Protein AF-A0A942H138-F1 (afdb_monomer)

Structure (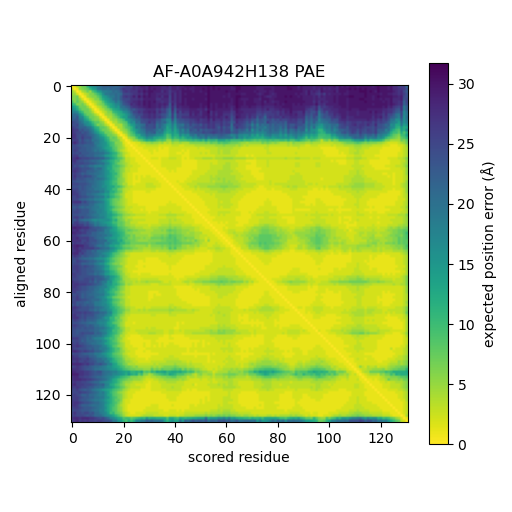mmCIF, N/CA/C/O backbone):
data_AF-A0A942H138-F1
#
_entry.id   AF-A0A942H138-F1
#
loop_
_atom_site.group_PDB
_atom_site.id
_atom_site.type_symbol
_atom_site.label_atom_id
_atom_site.label_alt_id
_atom_site.label_comp_id
_atom_site.label_asym_id
_atom_site.label_entity_id
_atom_site.label_seq_id
_atom_site.pdbx_PDB_ins_code
_atom_site.Cartn_x
_atom_site.Cartn_y
_atom_site.Cartn_z
_atom_site.occupancy
_atom_site.B_iso_or_equiv
_atom_site.auth_seq_id
_atom_site.auth_comp_id
_atom_site.auth_asym_id
_atom_site.auth_atom_id
_atom_site.pdbx_PDB_model_num
ATOM 1 N N . MET A 1 1 ? 14.535 -42.354 -69.214 1.00 46.66 1 MET A N 1
ATOM 2 C CA . MET A 1 1 ? 15.526 -41.758 -68.282 1.00 46.66 1 MET A CA 1
ATOM 3 C C . MET A 1 1 ? 15.599 -40.284 -68.663 1.00 46.66 1 MET A C 1
ATOM 5 O O . MET A 1 1 ? 15.766 -40.036 -69.840 1.00 46.66 1 MET A O 1
ATOM 9 N N . MET A 1 2 ? 15.332 -39.269 -67.844 1.00 44.75 2 MET A N 1
ATOM 10 C CA . MET A 1 2 ? 15.730 -39.019 -66.461 1.00 44.75 2 MET A CA 1
ATOM 11 C C . MET A 1 2 ? 14.806 -37.929 -65.860 1.00 44.75 2 MET A C 1
ATOM 13 O O . MET A 1 2 ? 14.254 -37.106 -66.581 1.00 44.75 2 MET A O 1
ATOM 17 N N . LYS A 1 3 ? 14.612 -38.005 -64.542 1.00 51.66 3 LYS A N 1
ATOM 18 C CA . LYS A 1 3 ? 13.706 -37.248 -63.657 1.00 51.66 3 LYS A CA 1
ATOM 19 C C . LYS A 1 3 ? 13.818 -35.720 -63.779 1.00 51.66 3 LYS A C 1
ATOM 21 O O . LYS A 1 3 ? 14.931 -35.217 -63.702 1.00 51.66 3 LYS A O 1
ATOM 26 N N . ILE A 1 4 ? 12.692 -34.997 -63.755 1.00 51.97 4 ILE A N 1
ATOM 27 C CA . ILE A 1 4 ? 12.636 -33.641 -63.176 1.00 51.97 4 ILE A CA 1
ATOM 28 C C . ILE A 1 4 ? 11.374 -33.543 -62.315 1.00 51.97 4 ILE A C 1
ATOM 30 O O . ILE A 1 4 ? 10.261 -33.366 -62.799 1.00 51.97 4 ILE A O 1
ATOM 34 N N . ALA A 1 5 ? 11.581 -33.741 -61.016 1.00 56.84 5 ALA A N 1
ATOM 35 C CA . ALA A 1 5 ? 10.623 -33.476 -59.961 1.00 56.84 5 ALA A CA 1
ATOM 36 C C . ALA A 1 5 ? 10.784 -32.014 -59.537 1.00 56.84 5 ALA A C 1
ATOM 38 O O . ALA A 1 5 ? 11.862 -31.647 -59.079 1.00 56.84 5 ALA A O 1
ATOM 39 N N . ILE A 1 6 ? 9.743 -31.190 -59.667 1.00 55.28 6 ILE A N 1
ATOM 40 C CA . ILE A 1 6 ? 9.670 -29.890 -58.986 1.00 55.28 6 ILE A CA 1
ATOM 41 C C . ILE A 1 6 ? 8.241 -29.731 -58.467 1.00 55.28 6 ILE A C 1
ATOM 43 O O . ILE A 1 6 ? 7.383 -29.100 -59.075 1.00 55.28 6 ILE A O 1
ATOM 47 N N . LEU A 1 7 ? 7.987 -30.381 -57.334 1.00 46.84 7 LEU A N 1
ATOM 48 C CA . LEU A 1 7 ? 6.841 -30.103 -56.482 1.00 46.84 7 LEU A CA 1
ATOM 49 C C . LEU A 1 7 ? 7.240 -28.889 -55.626 1.00 46.84 7 LEU A C 1
ATOM 51 O O . LEU 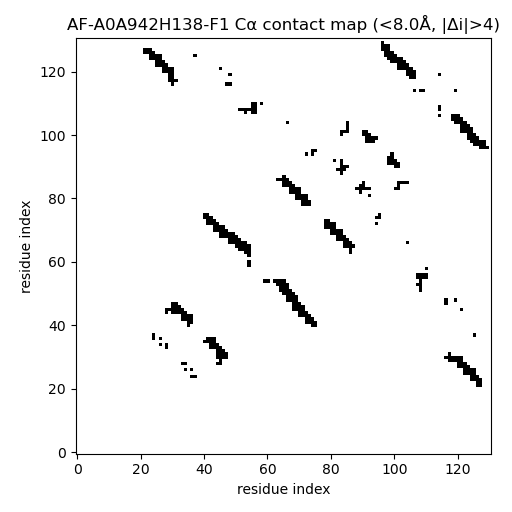A 1 7 ? 7.911 -29.037 -54.607 1.00 46.84 7 LEU A O 1
ATOM 55 N N . ALA A 1 8 ? 6.914 -27.676 -56.074 1.00 53.19 8 ALA A N 1
ATOM 56 C CA . ALA A 1 8 ? 7.138 -26.457 -55.298 1.00 53.19 8 ALA A CA 1
ATOM 57 C C . ALA A 1 8 ? 6.090 -26.364 -54.175 1.00 53.19 8 ALA A C 1
ATOM 59 O O . ALA A 1 8 ? 5.110 -25.629 -54.259 1.00 53.19 8 ALA A O 1
ATOM 60 N N . LEU A 1 9 ? 6.286 -27.164 -53.126 1.00 51.28 9 LEU A N 1
ATOM 61 C CA . LEU A 1 9 ? 5.515 -27.121 -51.891 1.00 51.28 9 LEU A CA 1
ATOM 62 C C . LEU A 1 9 ? 6.020 -25.945 -51.039 1.00 51.28 9 LEU A C 1
ATOM 64 O O . LEU A 1 9 ? 6.775 -26.121 -50.087 1.00 51.28 9 LEU A O 1
ATOM 68 N N . ILE A 1 10 ? 5.636 -24.722 -51.406 1.00 58.91 10 ILE A N 1
ATOM 69 C CA . ILE A 1 10 ? 5.817 -23.542 -50.553 1.00 58.91 10 ILE A CA 1
ATOM 70 C C . ILE A 1 10 ? 4.711 -23.596 -49.491 1.00 58.91 10 ILE A C 1
ATOM 72 O O . ILE A 1 10 ? 3.700 -22.906 -49.562 1.00 58.91 10 ILE A O 1
ATOM 76 N N . THR A 1 11 ? 4.870 -24.479 -48.506 1.00 55.03 11 THR A N 1
ATOM 77 C CA . THR A 1 11 ? 4.127 -24.393 -47.247 1.00 55.03 11 THR A CA 1
ATOM 78 C C . THR A 1 11 ? 4.707 -23.220 -46.473 1.00 55.03 11 THR A C 1
ATOM 80 O O . THR A 1 11 ? 5.655 -23.374 -45.703 1.00 55.03 11 THR A O 1
ATOM 83 N N . THR A 1 12 ? 4.180 -22.023 -46.730 1.00 56.66 12 THR A N 1
ATOM 84 C CA . THR A 1 12 ? 4.433 -20.835 -45.917 1.00 56.66 12 THR A CA 1
ATOM 85 C C . THR A 1 12 ? 4.040 -21.147 -44.479 1.00 56.66 12 THR A C 1
ATOM 87 O O . THR A 1 12 ? 2.858 -21.169 -44.133 1.00 56.66 12 THR A O 1
ATOM 90 N N . LEU A 1 13 ? 5.042 -21.419 -43.646 1.00 61.41 13 LEU A N 1
ATOM 91 C CA . LEU A 1 13 ? 4.911 -21.518 -42.204 1.00 61.41 13 LEU A CA 1
ATOM 92 C C . LEU A 1 13 ? 4.551 -20.119 -41.686 1.00 61.41 13 LEU A C 1
ATOM 94 O O . LEU A 1 13 ? 5.422 -19.309 -41.378 1.00 61.41 13 LEU A O 1
ATOM 98 N N . LEU A 1 14 ? 3.254 -19.812 -41.648 1.00 63.12 14 LEU A N 1
ATOM 99 C CA . LEU A 1 14 ? 2.710 -18.658 -40.940 1.00 63.12 14 LEU A CA 1
ATOM 100 C C . LEU A 1 14 ? 2.900 -18.918 -39.443 1.00 63.12 14 LEU A C 1
ATOM 102 O O . LEU A 1 14 ? 1.996 -19.378 -38.751 1.00 63.12 14 LEU A O 1
ATOM 106 N N . PHE A 1 15 ? 4.118 -18.684 -38.953 1.00 66.06 15 PHE A N 1
ATOM 107 C CA . PHE A 1 15 ? 4.413 -18.675 -37.529 1.00 66.06 15 PHE A CA 1
ATOM 108 C C . PHE A 1 15 ? 3.738 -17.435 -36.947 1.00 66.06 15 PHE A C 1
ATOM 110 O O . PHE A 1 15 ? 4.292 -16.336 -36.946 1.00 66.06 15 PHE A O 1
ATOM 117 N N . THR A 1 16 ? 2.483 -17.586 -36.537 1.00 66.00 16 THR A N 1
ATOM 118 C CA . THR A 1 16 ? 1.731 -16.520 -35.885 1.00 66.00 16 THR A CA 1
ATOM 119 C C . THR A 1 16 ? 2.423 -16.198 -34.565 1.00 66.00 16 THR A C 1
ATOM 121 O O . THR A 1 16 ? 2.307 -16.952 -33.598 1.00 66.00 16 THR A O 1
ATOM 124 N N . MET A 1 17 ? 3.165 -15.089 -34.516 1.00 68.31 17 MET A N 1
ATOM 125 C CA . MET A 1 17 ? 3.647 -14.543 -33.252 1.00 68.31 17 MET A CA 1
ATOM 126 C C . MET A 1 17 ? 2.439 -14.081 -32.440 1.00 68.31 17 MET A C 1
ATOM 128 O O . MET A 1 17 ? 1.830 -13.052 -32.721 1.00 68.31 17 MET A O 1
ATOM 132 N N . THR A 1 18 ? 2.082 -14.849 -31.417 1.00 65.56 18 THR A N 1
ATOM 133 C CA . THR A 1 18 ? 1.089 -14.425 -30.436 1.00 65.56 18 THR A CA 1
ATOM 134 C C . THR A 1 18 ? 1.711 -13.352 -29.547 1.00 65.56 18 THR A C 1
ATOM 136 O O . THR A 1 18 ? 2.545 -13.657 -28.691 1.00 65.56 18 THR A O 1
ATOM 139 N N . ILE A 1 19 ? 1.312 -12.090 -29.728 1.00 62.28 19 ILE A N 1
ATOM 140 C CA . ILE A 1 19 ? 1.618 -11.024 -28.768 1.00 62.28 19 ILE A CA 1
ATOM 141 C C . ILE A 1 19 ? 0.734 -11.249 -27.539 1.00 62.28 19 ILE A C 1
ATOM 143 O O . ILE A 1 19 ? -0.435 -10.876 -27.515 1.00 62.28 19 ILE A O 1
ATOM 147 N N . THR A 1 20 ? 1.277 -11.885 -26.503 1.00 65.25 20 THR A N 1
ATOM 148 C CA . THR A 1 20 ? 0.582 -12.006 -25.218 1.00 65.25 20 THR A CA 1
ATOM 149 C C . THR A 1 20 ? 0.753 -10.714 -24.425 1.00 65.25 20 THR A C 1
ATOM 151 O O . THR A 1 20 ? 1.836 -10.448 -23.893 1.00 65.25 20 THR A O 1
ATOM 154 N N . ALA A 1 21 ? -0.310 -9.916 -24.318 1.00 70.69 21 ALA A N 1
ATOM 155 C CA . ALA A 1 21 ? -0.390 -8.875 -23.299 1.00 70.69 21 ALA A CA 1
ATOM 156 C C . ALA A 1 21 ? -0.310 -9.538 -21.913 1.00 70.69 21 ALA A C 1
ATOM 158 O O . ALA A 1 21 ? -1.005 -10.517 -21.638 1.00 70.69 21 ALA A O 1
ATOM 159 N N . GLN A 1 22 ? 0.577 -9.048 -21.043 1.00 80.06 22 GLN A N 1
ATOM 160 C CA . GLN A 1 22 ? 0.685 -9.581 -19.686 1.00 80.06 22 GLN A CA 1
ATOM 161 C C . GLN A 1 22 ? -0.507 -9.064 -18.875 1.00 80.06 22 GLN A C 1
ATOM 163 O O . GLN A 1 22 ? -0.599 -7.861 -18.634 1.00 80.06 22 GLN A O 1
ATOM 168 N N . ALA A 1 23 ? -1.399 -9.964 -18.455 1.00 90.06 23 ALA A N 1
ATOM 169 C CA . ALA A 1 23 ? -2.502 -9.611 -17.567 1.00 90.06 23 ALA A CA 1
ATOM 170 C C . ALA A 1 23 ? -1.974 -8.993 -16.255 1.00 90.06 23 ALA A C 1
ATOM 172 O O . ALA A 1 23 ? -0.901 -9.406 -15.790 1.00 90.06 23 ALA A O 1
ATOM 173 N N . PRO A 1 24 ? -2.701 -8.030 -15.656 1.00 95.44 24 PRO A N 1
ATOM 174 C CA . PRO A 1 24 ? -2.360 -7.505 -14.343 1.00 95.44 24 PRO A CA 1
ATOM 175 C C . PRO A 1 24 ? -2.279 -8.620 -13.297 1.00 95.44 24 PRO A C 1
ATOM 177 O O . PRO A 1 24 ? -3.075 -9.558 -13.309 1.00 95.44 24 PRO A O 1
ATOM 180 N N . GLU A 1 25 ? -1.326 -8.502 -12.382 1.00 97.38 25 GLU A N 1
ATOM 181 C CA . GLU A 1 25 ? -1.156 -9.415 -11.256 1.00 97.38 25 GLU A CA 1
ATOM 182 C C . GLU A 1 25 ? -1.572 -8.709 -9.966 1.00 97.38 25 GLU A C 1
ATOM 184 O O . GLU A 1 25 ? -1.134 -7.592 -9.698 1.00 97.38 25 GLU A O 1
ATOM 189 N N . THR A 1 26 ? -2.399 -9.360 -9.153 1.00 98.31 26 THR A N 1
ATOM 190 C CA . THR A 1 26 ? -2.798 -8.840 -7.842 1.00 98.31 26 THR A CA 1
ATOM 191 C C . THR A 1 26 ? -1.999 -9.521 -6.743 1.00 98.31 26 THR A C 1
ATOM 193 O O . THR A 1 26 ? -1.906 -10.748 -6.686 1.00 98.31 26 THR A O 1
ATOM 196 N N . VAL A 1 27 ? -1.470 -8.724 -5.819 1.00 98.00 27 VAL A N 1
ATOM 197 C CA . VAL A 1 27 ? -0.706 -9.194 -4.668 1.00 98.00 27 VAL A CA 1
ATOM 198 C C . VAL A 1 27 ? -1.309 -8.640 -3.385 1.00 98.00 27 VAL A C 1
ATOM 200 O O . VAL A 1 27 ? -1.365 -7.434 -3.174 1.00 98.00 27 VAL A O 1
ATOM 203 N N . THR A 1 28 ? -1.710 -9.538 -2.489 1.00 98.50 28 THR A N 1
ATOM 204 C CA . THR A 1 28 ? -2.232 -9.190 -1.160 1.00 98.50 28 THR A CA 1
ATOM 205 C C . THR A 1 28 ? -1.173 -9.450 -0.091 1.00 98.50 28 THR A C 1
ATOM 207 O O . THR A 1 28 ? -0.665 -10.571 -0.004 1.00 98.50 28 THR A O 1
ATOM 210 N N . LEU A 1 29 ? -0.833 -8.451 0.723 1.00 98.00 29 LEU A N 1
ATOM 211 C CA . LEU A 1 29 ? 0.244 -8.492 1.721 1.00 98.00 29 LEU A CA 1
ATOM 212 C C . LEU A 1 29 ? -0.290 -8.064 3.087 1.00 98.00 29 LEU A C 1
ATOM 214 O O . LEU A 1 29 ? -0.892 -7.000 3.170 1.00 98.00 29 LEU A O 1
ATOM 218 N N . LYS A 1 30 ? -0.011 -8.809 4.162 1.00 98.50 30 LYS A N 1
ATOM 219 C CA . LYS A 1 30 ? -0.139 -8.255 5.525 1.00 98.50 30 LYS A CA 1
ATOM 220 C C . LYS A 1 30 ? 1.005 -7.284 5.824 1.00 98.50 30 LYS A C 1
ATOM 222 O O . LYS A 1 30 ? 2.094 -7.439 5.267 1.00 98.50 30 LYS A O 1
ATOM 227 N N . ALA A 1 31 ? 0.802 -6.317 6.713 1.00 98.06 31 ALA A N 1
ATOM 228 C CA . ALA A 1 31 ? 1.882 -5.443 7.163 1.00 98.06 31 ALA A 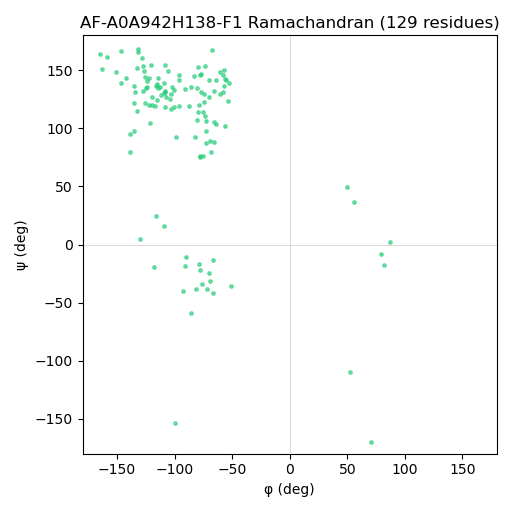CA 1
ATOM 229 C C . ALA A 1 31 ? 3.044 -6.263 7.753 1.00 98.06 31 ALA A C 1
ATOM 231 O O . ALA A 1 31 ? 2.852 -7.251 8.462 1.00 98.06 31 ALA A O 1
ATOM 232 N N . GLY A 1 32 ? 4.270 -5.894 7.390 1.00 98.00 32 GLY A N 1
ATOM 233 C CA . GLY A 1 32 ? 5.490 -6.649 7.667 1.00 98.00 32 GLY A CA 1
ATOM 234 C C . GLY A 1 32 ? 5.777 -7.798 6.688 1.00 98.00 32 GLY A C 1
ATOM 235 O O . GLY A 1 32 ? 6.931 -8.232 6.598 1.00 98.00 32 GLY A O 1
ATOM 236 N N . GLN A 1 33 ? 4.791 -8.271 5.915 1.00 98.44 33 GLN A N 1
ATOM 237 C CA . GLN A 1 33 ? 4.960 -9.372 4.964 1.00 98.44 33 GLN A CA 1
ATOM 238 C C . GLN A 1 33 ? 5.663 -8.916 3.681 1.00 98.44 33 GLN A C 1
ATOM 240 O O . GLN A 1 33 ? 5.466 -7.805 3.186 1.00 98.44 33 GLN A O 1
ATOM 245 N N . ARG A 1 34 ? 6.446 -9.831 3.101 1.00 98.44 34 ARG A N 1
ATOM 246 C CA . ARG A 1 34 ? 7.036 -9.711 1.766 1.00 98.44 34 ARG A CA 1
ATOM 247 C C . ARG A 1 34 ? 6.467 -10.784 0.835 1.00 98.44 34 ARG A C 1
ATOM 249 O O . ARG A 1 34 ? 6.369 -11.938 1.247 1.00 98.44 34 ARG A O 1
ATOM 256 N N . LYS A 1 35 ? 6.156 -10.435 -0.416 1.00 98.44 35 LYS A N 1
ATOM 257 C CA . LYS A 1 35 ? 5.853 -11.402 -1.487 1.00 98.44 35 LYS A CA 1
ATOM 258 C C . LYS A 1 35 ? 6.601 -11.070 -2.773 1.00 98.44 35 LYS A C 1
ATOM 260 O O . LYS A 1 35 ? 6.930 -9.915 -3.038 1.00 98.44 35 LYS A O 1
ATOM 265 N N . SER A 1 36 ? 6.868 -12.107 -3.556 1.00 97.88 36 SER A N 1
ATOM 266 C CA . SER A 1 36 ? 7.347 -11.977 -4.931 1.00 97.88 36 SER A CA 1
ATOM 267 C C . SER A 1 36 ? 6.162 -11.764 -5.866 1.00 97.88 36 SER A C 1
ATOM 269 O O . SER A 1 36 ? 5.110 -12.359 -5.653 1.00 97.88 36 SER A O 1
ATOM 271 N N . ALA A 1 37 ? 6.362 -10.963 -6.904 1.00 97.12 37 ALA A N 1
ATOM 272 C CA . ALA A 1 37 ? 5.394 -10.722 -7.962 1.00 97.12 37 ALA A CA 1
ATOM 273 C C . ALA A 1 37 ? 6.054 -10.867 -9.334 1.00 97.12 37 ALA A C 1
ATOM 275 O O . ALA A 1 37 ? 7.286 -10.925 -9.431 1.00 97.12 37 ALA A O 1
ATOM 276 N N . VAL A 1 38 ? 5.255 -10.912 -10.400 1.00 95.81 38 VAL A N 1
ATOM 277 C CA . VAL A 1 38 ? 5.691 -10.886 -11.805 1.00 95.81 38 VAL A CA 1
ATOM 278 C C . VAL A 1 38 ? 6.790 -11.904 -12.091 1.00 95.81 38 VAL A C 1
ATOM 280 O O . VAL A 1 38 ? 7.833 -11.584 -12.667 1.00 95.81 38 VAL A O 1
ATOM 283 N N . LYS A 1 39 ? 6.542 -13.149 -11.659 1.00 94.88 39 LYS A N 1
ATOM 284 C CA . LYS A 1 39 ? 7.473 -14.292 -11.731 1.00 94.88 39 LYS A CA 1
ATOM 285 C C . LYS A 1 39 ? 8.825 -14.021 -11.049 1.00 94.88 39 LYS A C 1
ATOM 287 O O . LYS A 1 39 ? 9.866 -14.452 -11.528 1.00 94.88 39 LYS A O 1
ATOM 292 N N . GLY A 1 40 ? 8.807 -13.285 -9.938 1.00 95.75 40 GLY A N 1
ATOM 293 C CA . GLY A 1 40 ? 9.988 -12.992 -9.124 1.00 95.75 40 GLY A CA 1
ATOM 294 C C . GLY A 1 40 ? 10.789 -11.767 -9.559 1.00 95.75 40 GLY A C 1
ATOM 295 O O . GLY A 1 40 ? 11.795 -11.469 -8.920 1.00 95.75 40 GLY A O 1
ATOM 296 N N . ARG A 1 41 ? 10.351 -11.040 -10.597 1.00 96.44 41 ARG A N 1
ATOM 297 C CA . ARG A 1 41 ? 11.026 -9.808 -11.044 1.00 96.44 41 ARG A CA 1
ATOM 298 C C . ARG A 1 41 ? 10.865 -8.653 -10.059 1.00 96.44 41 ARG A C 1
ATOM 300 O O . ARG A 1 41 ? 11.713 -7.774 -10.038 1.00 96.44 41 ARG A O 1
ATOM 307 N N . LEU A 1 42 ? 9.810 -8.676 -9.245 1.00 98.25 42 LEU A N 1
ATOM 308 C CA . LEU A 1 42 ? 9.619 -7.738 -8.145 1.00 98.25 42 LEU A CA 1
ATOM 309 C C . LEU A 1 42 ? 9.478 -8.499 -6.829 1.00 98.25 42 LEU A C 1
ATOM 311 O O . LEU A 1 42 ? 8.830 -9.547 -6.769 1.00 98.25 42 LEU A O 1
ATOM 315 N N . LYS A 1 43 ? 10.031 -7.938 -5.753 1.00 98.62 43 LYS A N 1
ATOM 316 C CA . LYS A 1 43 ? 9.725 -8.340 -4.374 1.00 98.62 43 LYS A CA 1
ATOM 317 C C . LYS A 1 43 ? 9.160 -7.139 -3.636 1.00 98.62 43 LYS A C 1
ATOM 319 O O . LYS A 1 43 ? 9.843 -6.131 -3.499 1.00 98.62 43 LYS A O 1
ATOM 324 N N . ILE A 1 44 ? 7.933 -7.259 -3.146 1.00 98.69 44 ILE A N 1
ATOM 325 C CA . ILE A 1 44 ? 7.217 -6.173 -2.479 1.00 98.69 44 ILE A CA 1
ATOM 326 C C . ILE A 1 44 ? 7.064 -6.523 -1.005 1.00 98.69 44 ILE A C 1
ATOM 328 O O . ILE A 1 44 ? 6.615 -7.620 -0.668 1.00 98.69 44 ILE A O 1
ATOM 332 N N . LYS A 1 45 ? 7.445 -5.600 -0.122 1.00 98.81 45 LYS A N 1
ATOM 333 C CA . LYS A 1 45 ? 7.208 -5.670 1.320 1.00 98.81 45 LYS A CA 1
ATOM 334 C C . LYS A 1 45 ? 6.278 -4.537 1.732 1.00 98.81 45 LYS A C 1
ATOM 336 O O . LYS A 1 45 ? 6.603 -3.376 1.503 1.00 98.81 45 LYS A O 1
ATOM 341 N N . PHE A 1 46 ? 5.168 -4.874 2.378 1.00 98.75 46 PHE A N 1
ATOM 342 C CA . PHE A 1 46 ? 4.316 -3.882 3.025 1.00 98.75 46 PHE A CA 1
ATOM 343 C C . PHE A 1 46 ? 4.947 -3.524 4.372 1.00 98.75 46 PHE A C 1
ATOM 345 O O . PHE A 1 46 ? 5.112 -4.399 5.221 1.00 98.75 46 PHE A O 1
ATOM 352 N N . LEU A 1 47 ? 5.402 -2.282 4.535 1.00 98.62 47 LEU A N 1
ATOM 353 C CA . LEU A 1 47 ? 6.137 -1.860 5.725 1.00 98.62 47 LEU A CA 1
ATOM 354 C C . LEU A 1 47 ? 5.178 -1.436 6.834 1.00 98.62 47 LEU A C 1
ATOM 356 O O . LEU A 1 47 ? 5.197 -2.037 7.908 1.00 98.62 47 LEU A O 1
ATOM 360 N N . SER A 1 48 ? 4.344 -0.440 6.553 1.00 98.44 48 SER A N 1
ATOM 361 C CA . SER A 1 48 ? 3.522 0.232 7.559 1.00 98.44 48 SER A CA 1
ATOM 362 C C . SER A 1 48 ? 2.410 1.060 6.921 1.00 98.44 48 SER A C 1
ATOM 364 O O . SER A 1 48 ? 2.443 1.356 5.725 1.00 98.44 48 SER A O 1
ATOM 366 N N . VAL A 1 49 ? 1.426 1.434 7.734 1.00 98.56 49 VAL A N 1
ATOM 367 C CA . VAL A 1 49 ? 0.447 2.474 7.427 1.00 98.56 49 VAL A CA 1
ATOM 368 C C . VAL A 1 49 ? 0.920 3.715 8.167 1.00 98.56 49 VAL A C 1
ATOM 370 O O . VAL A 1 49 ? 1.056 3.687 9.384 1.00 98.56 49 VAL A O 1
ATOM 373 N N . GLU A 1 50 ? 1.230 4.774 7.433 1.00 98.12 50 GLU A N 1
ATOM 374 C CA . GLU A 1 50 ? 1.739 6.015 8.023 1.00 98.12 50 GLU A CA 1
ATOM 375 C C . GLU A 1 50 ? 0.588 6.863 8.563 1.00 98.12 50 GLU A C 1
ATOM 377 O O . GLU A 1 50 ? 0.702 7.479 9.618 1.00 98.12 50 GLU A O 1
ATOM 382 N N . GLU A 1 51 ? -0.534 6.872 7.840 1.00 96.69 51 GLU A N 1
ATOM 383 C CA . GLU A 1 51 ? -1.735 7.630 8.176 1.00 96.69 51 GLU A CA 1
ATOM 384 C C . GLU A 1 51 ? -2.966 6.845 7.711 1.00 96.69 51 GLU A C 1
ATOM 386 O O . GLU A 1 51 ? -2.960 6.287 6.612 1.00 96.69 51 GLU A O 1
ATOM 391 N N . ASP A 1 52 ? -4.029 6.821 8.518 1.00 97.19 52 ASP A N 1
ATOM 392 C CA . ASP A 1 52 ? -5.330 6.275 8.121 1.00 97.19 52 ASP A CA 1
ATOM 393 C C . ASP A 1 52 ? -6.470 7.162 8.633 1.00 97.19 52 ASP A C 1
ATOM 395 O O . ASP A 1 52 ? -6.920 7.056 9.776 1.00 97.19 52 ASP A O 1
ATOM 399 N N . SER A 1 53 ? -6.918 8.059 7.759 1.00 95.69 53 SER A N 1
ATOM 400 C CA . SER A 1 53 ? -8.049 8.965 7.956 1.00 95.69 53 SER A CA 1
ATOM 401 C C . SER A 1 53 ? -9.250 8.587 7.092 1.00 95.69 53 SER A C 1
ATOM 403 O O . SER A 1 53 ?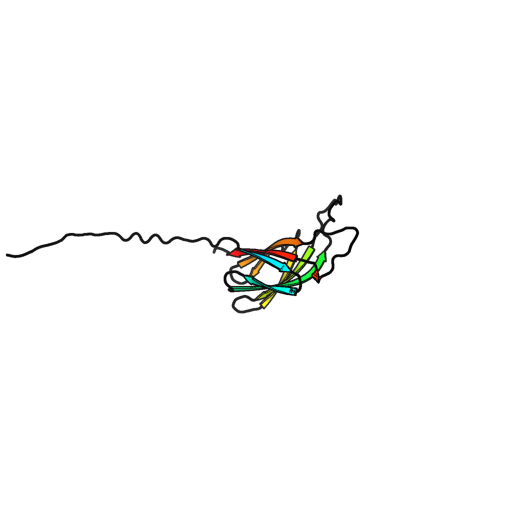 -10.135 9.416 6.879 1.00 95.69 53 SER A O 1
ATOM 405 N N . ARG A 1 54 ? -9.277 7.361 6.548 1.00 96.94 54 ARG A N 1
ATOM 406 C CA . ARG A 1 54 ? -10.386 6.888 5.710 1.00 96.94 54 ARG A CA 1
ATOM 407 C C . ARG A 1 54 ? -11.701 7.024 6.464 1.00 96.94 54 ARG A C 1
ATOM 409 O O . ARG A 1 54 ? -11.757 6.773 7.668 1.00 96.94 54 ARG A O 1
ATOM 416 N N . CYS A 1 55 ? -12.750 7.413 5.743 1.00 95.94 55 CYS A N 1
ATOM 417 C CA . CYS A 1 55 ? -14.087 7.498 6.308 1.00 95.94 55 CYS A CA 1
ATOM 418 C C . CYS A 1 55 ? -14.452 6.151 6.952 1.00 95.94 55 CYS A C 1
ATOM 420 O O . CYS A 1 55 ? -14.374 5.126 6.264 1.00 95.94 55 CYS A O 1
ATOM 422 N N . PRO A 1 56 ? -14.800 6.125 8.251 1.00 95.44 56 PRO A N 1
ATOM 423 C CA . PRO A 1 56 ? -15.138 4.880 8.909 1.00 95.44 56 PRO A CA 1
ATOM 424 C C . PRO A 1 56 ? -16.341 4.188 8.276 1.00 95.44 56 PRO A C 1
ATOM 426 O O . PRO A 1 56 ? -17.268 4.836 7.789 1.00 95.44 56 PRO A O 1
ATOM 429 N N . GLU A 1 57 ? -16.346 2.863 8.322 1.00 92.88 57 GLU A N 1
ATOM 430 C CA . GLU A 1 57 ? -17.477 2.069 7.862 1.00 92.88 57 GLU A CA 1
ATOM 431 C C . GLU A 1 57 ? -18.756 2.463 8.621 1.00 92.88 57 GLU A C 1
ATOM 433 O O . GLU A 1 57 ? -18.755 2.604 9.844 1.00 92.88 57 GLU A O 1
ATOM 438 N N . GLY A 1 58 ? -19.842 2.702 7.881 1.00 90.81 58 GLY A N 1
ATOM 439 C CA . GLY A 1 58 ? -21.123 3.157 8.433 1.00 90.81 58 GLY A CA 1
ATOM 440 C C . GLY A 1 58 ? -21.211 4.656 8.756 1.00 90.81 58 GLY A C 1
ATOM 441 O O . GLY A 1 58 ? -22.308 5.142 9.032 1.00 90.81 58 GLY A O 1
ATOM 442 N N . ALA A 1 59 ? -20.112 5.414 8.682 1.00 93.94 59 ALA A N 1
ATOM 443 C CA . ALA A 1 59 ? -20.136 6.859 8.896 1.00 93.94 59 ALA A CA 1
ATOM 444 C C . ALA A 1 59 ? -20.620 7.626 7.651 1.00 93.94 59 ALA A C 1
ATOM 446 O O . ALA A 1 59 ? -20.443 7.197 6.512 1.00 93.94 59 ALA A O 1
ATOM 447 N N . GLN A 1 60 ? -21.212 8.802 7.871 1.00 93.94 60 GLN A N 1
ATOM 448 C CA . GLN A 1 60 ? -21.554 9.753 6.811 1.00 93.94 60 GLN A CA 1
ATOM 449 C C . GLN A 1 60 ? -20.476 10.836 6.750 1.00 93.94 60 GLN A C 1
ATOM 451 O O . GLN A 1 60 ? -20.532 11.821 7.486 1.00 93.94 60 GLN A O 1
ATOM 456 N N . CYS A 1 61 ? -19.467 10.644 5.901 1.00 92.62 61 CYS A N 1
ATOM 457 C CA . CYS A 1 61 ? -18.405 11.630 5.728 1.00 92.62 61 CYS A CA 1
ATOM 458 C C . CYS A 1 61 ? -18.672 12.538 4.528 1.00 92.62 61 CYS A C 1
ATOM 460 O O . CYS A 1 61 ? -19.079 12.080 3.465 1.00 92.62 61 CYS A O 1
ATOM 462 N N . ILE A 1 62 ? -18.350 13.825 4.677 1.00 95.38 62 ILE A N 1
ATOM 463 C CA . ILE A 1 62 ? -18.348 14.781 3.558 1.00 95.38 62 ILE A CA 1
ATOM 464 C C . ILE A 1 62 ? -17.200 14.456 2.582 1.00 95.38 62 ILE A C 1
ATOM 466 O O . ILE A 1 62 ? -17.333 14.648 1.376 1.00 95.38 62 ILE A O 1
ATOM 470 N N . TRP A 1 63 ? -16.086 13.919 3.094 1.00 92.12 63 TRP A N 1
ATOM 471 C CA . TRP A 1 63 ? -14.924 13.486 2.313 1.00 92.12 63 TRP A CA 1
ATOM 472 C C . TRP A 1 63 ? -14.573 12.027 2.624 1.00 92.12 63 TRP A C 1
ATOM 474 O O . TRP A 1 63 ? -14.651 11.603 3.773 1.00 92.12 63 TRP A O 1
ATOM 484 N N . ALA A 1 64 ? -14.121 11.269 1.620 1.00 90.44 64 ALA A N 1
ATOM 485 C CA . ALA A 1 64 ? -13.793 9.843 1.763 1.00 90.44 64 ALA A CA 1
ATOM 486 C C . ALA A 1 64 ? -12.572 9.557 2.668 1.00 90.44 64 ALA A C 1
ATOM 488 O O . ALA A 1 64 ? -12.347 8.410 3.059 1.00 90.44 64 ALA A O 1
ATO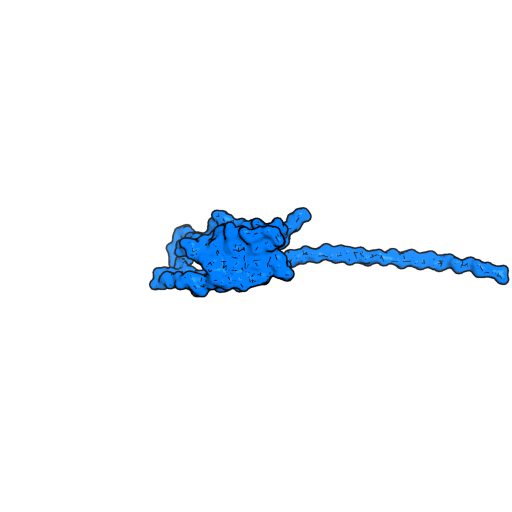M 489 N N . GLY A 1 65 ? -11.779 10.582 3.003 1.00 95.75 65 GLY A N 1
ATOM 490 C CA . GLY A 1 65 ? -10.527 10.434 3.749 1.00 95.75 65 GLY A CA 1
ATOM 491 C C . GLY A 1 65 ? -9.424 9.767 2.925 1.00 95.75 65 GLY A C 1
ATOM 492 O O . GLY A 1 65 ? -9.566 9.595 1.715 1.00 95.75 65 GLY A O 1
ATOM 493 N N . ASN A 1 66 ? -8.313 9.390 3.558 1.00 97.81 66 ASN A N 1
ATOM 494 C CA . ASN A 1 66 ? -7.192 8.733 2.881 1.00 97.81 66 ASN A CA 1
ATOM 495 C C . ASN A 1 66 ? -6.432 7.805 3.832 1.00 97.81 66 ASN A C 1
ATOM 497 O O . ASN A 1 66 ? -6.300 8.105 5.013 1.00 97.81 66 ASN A O 1
ATOM 501 N N . ALA A 1 67 ? -5.875 6.717 3.309 1.00 98.31 67 ALA A N 1
ATOM 502 C CA . ALA A 1 67 ? -4.800 6.010 3.986 1.00 98.31 67 ALA A CA 1
ATOM 503 C C . ALA A 1 67 ? -3.529 6.064 3.152 1.00 98.31 67 ALA A C 1
ATOM 505 O O . ALA A 1 67 ? -3.566 5.851 1.941 1.00 98.31 67 ALA A O 1
ATOM 506 N N . LYS A 1 68 ? -2.410 6.326 3.823 1.00 98.69 68 LYS A N 1
ATOM 507 C CA . LYS A 1 68 ? -1.072 6.345 3.245 1.00 98.69 68 LYS A CA 1
ATOM 508 C C . LYS A 1 68 ? -0.309 5.131 3.746 1.00 98.69 68 LYS A C 1
ATOM 510 O O . LYS A 1 68 ? -0.073 4.988 4.945 1.00 98.69 68 LYS A O 1
ATOM 515 N N . ILE A 1 69 ? 0.093 4.262 2.829 1.00 98.75 69 ILE A N 1
ATOM 516 C CA . ILE A 1 69 ? 0.916 3.095 3.132 1.00 98.75 69 ILE A CA 1
ATOM 517 C C . ILE A 1 69 ? 2.345 3.309 2.668 1.00 98.75 69 ILE A C 1
ATOM 519 O O . ILE A 1 69 ? 2.590 3.943 1.644 1.00 98.75 69 ILE A O 1
ATOM 523 N N . LYS A 1 70 ? 3.283 2.695 3.381 1.00 98.81 70 LYS A N 1
ATOM 524 C CA . LYS A 1 70 ? 4.689 2.626 3.008 1.00 98.81 70 LYS A CA 1
ATOM 525 C C . LYS A 1 70 ? 5.029 1.212 2.558 1.00 98.81 70 LYS A C 1
ATOM 527 O O . LYS A 1 70 ? 4.784 0.234 3.272 1.00 98.81 70 LYS A O 1
ATOM 532 N N . ILE A 1 71 ? 5.609 1.087 1.370 1.00 98.81 71 ILE A N 1
ATOM 533 C CA . ILE A 1 71 ? 6.054 -0.193 0.810 1.00 98.81 71 ILE A CA 1
ATOM 534 C C . ILE A 1 71 ? 7.519 -0.117 0.399 1.00 98.81 71 ILE A C 1
ATOM 536 O O . ILE A 1 71 ? 8.004 0.928 -0.019 1.00 98.81 71 ILE A O 1
ATOM 540 N N . SER A 1 72 ? 8.224 -1.240 0.483 1.00 98.81 72 SER A N 1
ATOM 541 C CA . SER A 1 72 ? 9.547 -1.405 -0.118 1.00 98.81 72 SER A CA 1
ATOM 542 C C . SER A 1 72 ? 9.439 -2.349 -1.305 1.00 98.81 72 SER A C 1
ATOM 544 O O . SER A 1 72 ? 8.858 -3.430 -1.191 1.00 98.81 72 SER A O 1
ATOM 546 N N . VAL A 1 73 ? 9.993 -1.941 -2.441 1.00 98.75 73 VAL A N 1
AT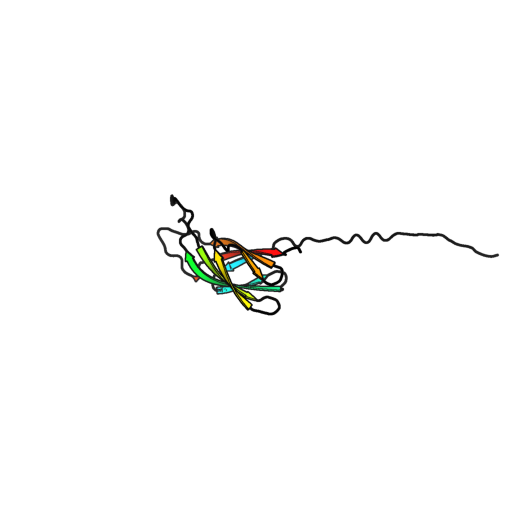OM 547 C CA . VAL A 1 73 ? 9.978 -2.700 -3.689 1.00 98.75 73 VAL A CA 1
ATOM 548 C C . VAL A 1 73 ? 11.416 -2.922 -4.131 1.00 98.75 73 VAL A C 1
ATOM 550 O O . VAL A 1 73 ? 12.148 -1.963 -4.372 1.00 98.75 73 VAL A O 1
ATOM 553 N N . SER A 1 74 ? 11.811 -4.185 -4.247 1.00 98.62 74 SER A N 1
ATOM 554 C CA . SER A 1 74 ? 13.067 -4.591 -4.879 1.00 98.62 74 SER A CA 1
ATOM 555 C C . SER A 1 74 ? 12.792 -4.974 -6.328 1.00 98.62 74 SER A C 1
ATOM 557 O O . SER A 1 74 ? 12.007 -5.898 -6.570 1.00 98.62 74 SER A O 1
ATOM 559 N N . GLY A 1 75 ? 13.421 -4.254 -7.255 1.00 97.50 75 GLY A N 1
ATOM 560 C CA . GLY A 1 75 ? 13.426 -4.544 -8.688 1.00 97.50 75 GLY A CA 1
ATOM 561 C C . GLY A 1 75 ? 14.706 -5.251 -9.122 1.00 97.50 75 GLY A C 1
ATOM 562 O O . GLY A 1 75 ? 15.360 -5.926 -8.323 1.00 97.50 75 GLY A O 1
ATOM 563 N N . MET A 1 76 ? 15.070 -5.086 -10.393 1.00 95.56 76 MET A N 1
ATOM 564 C CA . MET A 1 76 ? 16.248 -5.743 -10.969 1.00 95.56 76 MET A CA 1
ATOM 565 C C . MET A 1 76 ? 17.575 -5.242 -10.377 1.00 95.56 76 MET A C 1
ATOM 567 O O . MET A 1 76 ? 18.464 -6.051 -10.115 1.00 95.56 76 MET A O 1
ATOM 571 N N . TYR A 1 77 ? 17.710 -3.929 -10.172 1.00 96.12 77 TYR A N 1
ATOM 572 C CA . TYR A 1 77 ? 18.995 -3.302 -9.820 1.00 96.12 77 TYR A CA 1
ATOM 573 C C . TYR A 1 77 ? 19.004 -2.604 -8.464 1.00 96.12 77 TYR A C 1
ATOM 575 O O . TYR A 1 77 ? 20.068 -2.359 -7.902 1.00 96.12 77 TYR A O 1
ATOM 583 N N . GLU A 1 78 ? 17.834 -2.271 -7.930 1.00 97.50 78 GLU A N 1
ATOM 584 C CA . GLU A 1 78 ? 17.727 -1.467 -6.720 1.00 97.50 78 GLU A CA 1
ATOM 585 C C . GLU A 1 78 ? 16.515 -1.854 -5.875 1.00 97.50 78 GLU A C 1
ATOM 587 O O . GLU A 1 78 ? 15.601 -2.564 -6.303 1.00 97.50 78 GLU A O 1
ATOM 592 N N . THR A 1 79 ? 16.519 -1.366 -4.638 1.00 98.56 79 THR A N 1
ATOM 593 C CA . THR A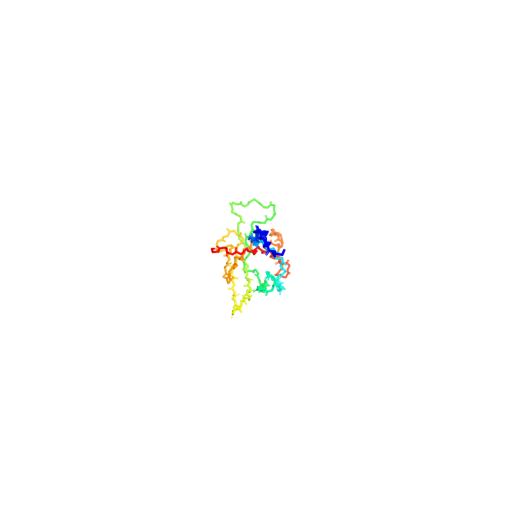 1 79 ? 15.361 -1.398 -3.751 1.00 98.56 79 THR A CA 1
ATOM 594 C C . THR A 1 79 ? 14.994 0.029 -3.389 1.00 98.56 79 THR A C 1
ATOM 596 O O . THR A 1 79 ? 15.842 0.769 -2.899 1.00 98.56 79 THR A O 1
ATOM 599 N N . LYS A 1 80 ? 13.730 0.402 -3.596 1.00 98.56 80 LYS A N 1
ATOM 600 C CA . LYS A 1 80 ? 13.194 1.715 -3.216 1.00 98.56 80 LYS A CA 1
ATOM 601 C C . LYS A 1 80 ? 12.037 1.564 -2.245 1.00 98.56 80 LYS A C 1
ATOM 603 O O . LYS A 1 80 ? 11.349 0.542 -2.226 1.00 98.56 80 LYS A O 1
ATOM 608 N N . THR A 1 81 ? 11.836 2.602 -1.447 1.00 98.75 81 THR A N 1
ATOM 609 C CA . THR A 1 81 ? 10.655 2.757 -0.601 1.00 98.75 81 THR A CA 1
ATOM 610 C C . THR A 1 81 ? 9.718 3.754 -1.262 1.00 98.75 81 THR A C 1
ATOM 612 O O . THR A 1 81 ? 10.167 4.790 -1.746 1.00 98.75 81 THR A O 1
ATOM 615 N N . PHE A 1 82 ? 8.432 3.431 -1.280 1.00 98.69 82 PHE A N 1
ATOM 616 C CA . PHE A 1 82 ? 7.380 4.259 -1.849 1.00 98.69 82 PHE A CA 1
ATOM 617 C C . PHE A 1 82 ? 6.265 4.482 -0.841 1.00 98.69 82 PHE A C 1
ATOM 619 O O . PHE A 1 82 ? 6.015 3.633 0.020 1.00 98.69 82 PHE A O 1
ATOM 626 N N . GLU A 1 83 ? 5.569 5.599 -1.013 1.00 98.69 83 GLU A N 1
ATOM 627 C CA . GLU A 1 83 ? 4.306 5.880 -0.349 1.00 98.69 83 GLU A CA 1
ATOM 628 C C . GLU A 1 83 ? 3.181 5.801 -1.379 1.00 98.69 83 GLU A C 1
ATOM 630 O O . GLU A 1 83 ? 3.299 6.345 -2.477 1.00 98.69 83 GLU A O 1
ATOM 635 N N . LEU A 1 84 ? 2.117 5.083 -1.032 1.00 98.75 84 LEU A N 1
ATOM 636 C CA . LEU A 1 84 ? 0.912 4.940 -1.842 1.00 98.75 84 LEU A CA 1
ATOM 637 C C . LEU A 1 84 ? -0.292 5.370 -1.019 1.00 98.75 84 LEU A C 1
ATOM 639 O O . LEU A 1 84 ? -0.377 5.069 0.169 1.00 98.75 84 LEU A O 1
ATOM 643 N N . ASN A 1 85 ? -1.224 6.056 -1.660 1.00 98.69 85 ASN A N 1
ATOM 644 C CA . ASN A 1 85 ? -2.414 6.605 -1.029 1.00 98.69 85 ASN A CA 1
ATOM 645 C C . ASN A 1 85 ? -3.666 5.915 -1.574 1.00 98.69 85 ASN A C 1
ATOM 647 O O . ASN A 1 85 ? -3.726 5.620 -2.763 1.00 98.69 85 ASN A O 1
ATOM 651 N N . THR A 1 86 ? -4.676 5.673 -0.738 1.00 98.00 86 THR A N 1
ATOM 652 C CA . THR A 1 86 ? -5.919 5.026 -1.191 1.00 98.00 86 THR A CA 1
ATOM 653 C C . THR A 1 86 ? -6.775 5.947 -2.050 1.00 98.00 86 THR A C 1
ATOM 655 O O . THR A 1 86 ? -7.349 5.477 -3.022 1.00 98.00 86 THR A O 1
ATOM 658 N N . ASN A 1 87 ? -6.849 7.243 -1.717 1.00 96.19 87 ASN A N 1
ATOM 659 C CA . ASN A 1 87 ? -7.787 8.195 -2.338 1.00 96.19 87 ASN A CA 1
ATOM 660 C C . ASN A 1 87 ? -7.122 9.500 -2.816 1.00 96.19 87 ASN A C 1
ATOM 662 O O . ASN A 1 87 ? -7.807 10.431 -3.233 1.00 96.19 87 ASN A O 1
ATOM 666 N N . MET A 1 88 ? -5.796 9.606 -2.713 1.00 96.00 88 MET A N 1
ATOM 667 C CA . MET A 1 88 ? -5.017 10.791 -3.092 1.00 96.00 88 MET A CA 1
ATOM 668 C C . MET A 1 88 ? -3.823 10.388 -3.958 1.00 96.00 88 MET A C 1
ATOM 670 O O . MET A 1 88 ? -3.465 9.218 -4.021 1.00 96.00 88 MET A O 1
ATOM 674 N N . ALA A 1 89 ? -3.171 11.338 -4.625 1.00 96.38 89 ALA A N 1
ATOM 675 C CA . ALA A 1 89 ? -1.951 11.034 -5.365 1.00 96.38 89 ALA A CA 1
ATOM 676 C C . ALA A 1 89 ? -0.726 10.904 -4.426 1.00 96.38 89 ALA A C 1
ATOM 678 O O . ALA A 1 89 ? -0.622 11.659 -3.459 1.00 96.38 89 ALA A O 1
ATOM 679 N N . PRO A 1 90 ? 0.237 10.014 -4.734 1.00 98.06 90 PRO A N 1
ATOM 680 C CA . PRO A 1 90 ? 0.152 8.963 -5.749 1.00 98.06 90 PRO A CA 1
ATOM 681 C C . PRO A 1 90 ? -0.616 7.728 -5.234 1.00 98.06 90 PRO A C 1
ATOM 683 O O . PRO A 1 90 ? -0.334 7.235 -4.144 1.00 98.06 90 PRO A O 1
ATOM 686 N N . GLN A 1 91 ? -1.537 7.191 -6.043 1.00 98.50 91 GLN A N 1
ATOM 687 C CA . GLN A 1 91 ? -2.148 5.859 -5.830 1.00 98.50 91 GLN A CA 1
ATOM 688 C C . GLN A 1 91 ? -1.355 4.749 -6.535 1.00 98.50 91 GLN A C 1
ATOM 690 O O . GLN A 1 91 ? -1.584 3.562 -6.316 1.00 98.50 91 GLN A O 1
ATOM 695 N N . SER A 1 92 ? -0.406 5.135 -7.391 1.00 98.38 92 SER A N 1
ATOM 696 C CA . SER A 1 92 ? 0.435 4.233 -8.164 1.00 98.38 92 SER A CA 1
ATOM 697 C C . SER A 1 92 ? 1.853 4.776 -8.258 1.00 98.38 92 SER A C 1
ATOM 699 O O . SER A 1 92 ? 2.064 5.984 -8.378 1.00 98.38 92 SER A O 1
ATOM 701 N N . VAL A 1 93 ? 2.826 3.872 -8.210 1.00 98.44 93 VAL A N 1
ATOM 702 C CA . VAL A 1 93 ? 4.249 4.156 -8.423 1.00 98.44 93 VAL A CA 1
ATOM 703 C C . VAL A 1 93 ? 4.816 3.207 -9.460 1.00 98.44 93 VAL A C 1
ATOM 705 O O . VAL A 1 93 ? 4.265 2.138 -9.720 1.00 98.44 93 VAL A O 1
ATOM 708 N N . THR A 1 94 ? 5.949 3.576 -10.044 1.00 97.75 94 THR A N 1
ATOM 709 C CA . THR A 1 94 ? 6.609 2.765 -11.066 1.00 97.75 94 THR A CA 1
ATOM 710 C C . THR A 1 94 ? 7.957 2.251 -10.582 1.00 97.75 94 THR A C 1
ATOM 712 O O . THR A 1 94 ? 8.763 3.018 -10.055 1.00 97.75 94 THR A O 1
ATOM 715 N N . MET A 1 95 ? 8.223 0.967 -10.818 1.00 97.12 95 MET A N 1
ATOM 716 C CA . MET A 1 95 ? 9.539 0.347 -10.651 1.00 97.12 95 MET A CA 1
ATOM 717 C C . MET A 1 95 ? 9.838 -0.516 -11.878 1.00 97.12 95 MET A C 1
ATOM 719 O O . MET A 1 95 ? 9.005 -1.324 -12.296 1.00 97.12 95 MET A O 1
ATOM 723 N N . ASP A 1 96 ? 11.028 -0.348 -12.454 1.00 94.50 96 ASP A N 1
ATOM 724 C CA . ASP A 1 96 ? 11.423 -0.950 -13.728 1.00 94.50 96 ASP A CA 1
ATOM 725 C C . ASP A 1 96 ? 10.393 -0.660 -14.847 1.00 94.50 96 ASP A C 1
ATOM 727 O O . ASP A 1 96 ? 10.257 0.474 -15.301 1.00 94.50 96 ASP A O 1
ATOM 731 N N . CYS A 1 97 ? 9.647 -1.676 -15.294 1.00 94.94 97 CYS A N 1
ATOM 732 C CA . CYS A 1 97 ? 8.605 -1.582 -16.325 1.00 94.94 97 CYS A CA 1
ATOM 733 C C . CYS A 1 97 ? 7.200 -1.910 -15.789 1.00 94.94 97 CYS A C 1
ATOM 735 O O . CYS A 1 97 ? 6.323 -2.329 -16.549 1.00 94.94 97 CYS A O 1
ATOM 737 N N . TRP A 1 98 ? 6.985 -1.742 -14.483 1.00 97.38 98 TRP A N 1
ATOM 738 C CA . TRP A 1 98 ? 5.739 -2.089 -13.805 1.00 97.38 98 TRP A CA 1
ATOM 739 C C . TRP A 1 98 ? 5.167 -0.893 -13.053 1.00 97.38 98 TRP A C 1
ATOM 741 O O . TRP A 1 98 ? 5.889 -0.213 -12.325 1.00 97.38 98 TRP A O 1
ATOM 751 N N . ALA A 1 99 ? 3.861 -0.682 -13.195 1.00 98.12 99 ALA A N 1
ATOM 752 C CA . ALA A 1 99 ? 3.076 0.133 -12.279 1.00 98.12 99 ALA A CA 1
ATOM 753 C C . ALA A 1 99 ? 2.615 -0.733 -11.106 1.00 98.12 99 ALA A C 1
ATOM 755 O O . ALA A 1 99 ? 2.171 -1.864 -11.312 1.00 98.12 99 ALA A O 1
ATOM 756 N N . ILE A 1 100 ? 2.728 -0.197 -9.896 1.00 98.69 100 ILE A N 1
ATOM 757 C CA . ILE A 1 100 ? 2.313 -0.814 -8.638 1.00 98.69 100 ILE A CA 1
ATOM 758 C C . ILE A 1 100 ? 1.297 0.136 -8.017 1.00 98.69 100 ILE A C 1
ATOM 760 O O . ILE A 1 100 ? 1.660 1.196 -7.512 1.00 98.69 100 ILE A O 1
ATOM 764 N N . GLU A 1 101 ? 0.032 -0.247 -8.094 1.00 98.75 101 GLU A N 1
ATOM 765 C CA . GLU A 1 101 ? -1.116 0.545 -7.669 1.00 98.75 101 GLU A CA 1
ATOM 766 C C . GLU A 1 101 ? -1.731 -0.067 -6.414 1.00 98.75 101 GLU A C 1
ATOM 768 O O . GLU A 1 101 ? -1.831 -1.292 -6.302 1.00 98.75 101 GLU A O 1
ATOM 773 N N . ILE A 1 102 ? -2.138 0.768 -5.461 1.00 98.62 102 ILE A N 1
ATOM 774 C CA . ILE A 1 102 ? -2.958 0.303 -4.344 1.00 98.62 102 ILE A CA 1
ATOM 775 C C . ILE A 1 102 ? -4.403 0.157 -4.815 1.00 98.62 102 ILE A C 1
ATOM 777 O O . ILE A 1 102 ? -5.022 1.111 -5.267 1.00 98.62 102 ILE A O 1
ATOM 781 N N . GLU A 1 103 ? -4.925 -1.061 -4.725 1.00 98.19 103 GLU A N 1
ATOM 782 C CA . GLU A 1 103 ? -6.313 -1.366 -5.072 1.00 98.19 103 GLU A CA 1
ATOM 783 C C . GLU A 1 103 ? -7.208 -1.270 -3.835 1.00 98.19 103 GLU A C 1
ATOM 785 O O . GLU A 1 103 ? -8.324 -0.770 -3.917 1.00 98.19 103 GLU A O 1
ATOM 790 N N . ASP A 1 104 ? -6.716 -1.750 -2.687 1.00 97.81 104 ASP A N 1
ATOM 791 C CA . ASP A 1 104 ? -7.462 -1.726 -1.430 1.00 97.81 104 ASP A CA 1
ATOM 792 C C . ASP A 1 104 ? -6.532 -1.828 -0.208 1.00 97.81 104 ASP A C 1
ATOM 794 O O . ASP A 1 104 ? -5.386 -2.288 -0.299 1.00 97.81 104 ASP A O 1
ATOM 798 N N . LEU A 1 105 ? -7.050 -1.440 0.956 1.00 98.50 105 LEU A N 1
ATOM 799 C CA . LEU A 1 105 ? -6.416 -1.600 2.258 1.00 98.50 105 LEU A CA 1
ATOM 800 C C . LEU A 1 105 ? -7.450 -2.119 3.263 1.00 98.50 105 LEU A C 1
ATOM 802 O O . LEU 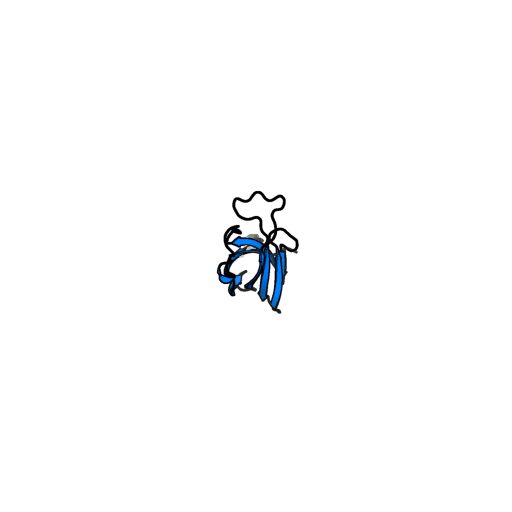A 1 105 ? -8.454 -1.474 3.537 1.00 98.50 105 LEU A O 1
ATOM 806 N N . LEU A 1 106 ? -7.185 -3.267 3.871 1.00 98.12 106 LEU A N 1
ATOM 807 C CA . LEU A 1 106 ? -8.040 -3.866 4.892 1.00 98.12 106 LEU A CA 1
ATOM 808 C C . LEU A 1 106 ? -7.379 -3.769 6.272 1.00 98.12 106 LEU A C 1
ATOM 810 O O . LEU A 1 106 ? -6.150 -3.741 6.335 1.00 98.12 106 LEU A O 1
ATOM 814 N N . PRO A 1 107 ? -8.154 -3.773 7.368 1.00 97.06 107 PRO A N 1
ATOM 815 C CA . PRO A 1 107 ? -9.612 -3.648 7.388 1.00 97.06 107 PRO A CA 1
ATOM 816 C C . PRO A 1 107 ? -10.077 -2.250 6.942 1.00 97.06 107 PRO A C 1
ATOM 818 O O . PRO A 1 107 ? -9.278 -1.309 6.853 1.00 97.06 107 PRO A O 1
ATOM 821 N N . ALA A 1 108 ? -11.378 -2.121 6.670 1.00 94.62 108 ALA A N 1
ATOM 822 C CA . ALA A 1 108 ? -12.017 -0.812 6.599 1.00 94.62 108 ALA A CA 1
ATOM 823 C C . ALA A 1 108 ? -11.813 -0.066 7.930 1.00 94.62 108 ALA A C 1
ATOM 825 O O . ALA A 1 108 ? -11.664 -0.685 8.990 1.00 94.62 108 ALA A O 1
ATOM 826 N N . LYS A 1 109 ? -11.760 1.270 7.888 1.00 94.88 109 LYS A N 1
ATOM 827 C CA . LYS A 1 109 ? -11.564 2.056 9.109 1.00 94.88 109 LYS A CA 1
ATOM 828 C C . LYS A 1 109 ? -12.786 1.890 10.017 1.00 94.88 109 LYS A C 1
ATOM 830 O O . LYS A 1 109 ? -13.915 2.057 9.576 1.00 94.88 109 LYS A O 1
ATOM 835 N N . SER A 1 110 ? -12.555 1.608 11.295 1.00 93.19 110 SER A N 1
ATOM 836 C CA . SER A 1 110 ? -13.593 1.641 12.332 1.00 93.19 110 SER A CA 1
ATOM 837 C C . SER A 1 110 ? -13.571 2.981 13.076 1.00 93.19 110 SER A C 1
ATOM 839 O O . SER A 1 110 ? -12.496 3.563 13.270 1.00 93.19 110 SER A O 1
ATOM 841 N N . ALA A 1 111 ? -14.745 3.467 13.490 1.00 89.75 111 ALA A N 1
ATOM 842 C CA . ALA A 1 111 ? -14.879 4.652 14.339 1.00 89.75 111 ALA A CA 1
ATOM 843 C C . ALA A 1 111 ? -14.535 4.343 15.806 1.00 89.75 111 ALA A C 1
ATOM 845 O O . ALA A 1 111 ? -13.936 5.172 16.487 1.00 89.75 111 ALA A O 1
ATOM 846 N N . ASP A 1 112 ? -14.845 3.128 16.259 1.00 88.31 112 ASP A N 1
ATOM 847 C CA . ASP A 1 112 ? -14.792 2.751 17.675 1.00 88.31 112 ASP A CA 1
ATOM 848 C C . ASP A 1 112 ? -13.439 2.167 18.091 1.00 88.31 112 ASP A C 1
ATOM 850 O O . ASP A 1 112 ? -13.111 2.107 19.277 1.00 88.31 112 ASP A O 1
ATOM 854 N N . LYS A 1 113 ? -12.640 1.711 17.118 1.00 88.88 113 LYS A N 1
ATOM 855 C CA . LYS A 1 113 ? -11.373 1.026 17.379 1.00 88.88 113 LYS A CA 1
ATOM 856 C C . LYS A 1 113 ? -10.243 1.517 16.475 1.00 88.88 113 LYS A C 1
ATOM 858 O O . LYS A 1 113 ? -10.380 1.657 15.257 1.00 88.88 113 LYS A O 1
ATOM 863 N N . ALA A 1 114 ? -9.081 1.726 17.091 1.00 89.62 114 ALA A N 1
ATOM 864 C CA . ALA A 1 114 ? -7.821 1.875 16.377 1.00 89.62 114 ALA A CA 1
ATOM 865 C C . ALA A 1 114 ? -7.342 0.509 15.858 1.00 89.62 114 ALA A C 1
ATOM 867 O O . ALA A 1 114 ? -7.274 -0.465 16.610 1.00 89.62 114 ALA A O 1
ATOM 868 N N . THR A 1 115 ? -7.012 0.444 14.572 1.00 94.44 115 THR A N 1
ATOM 869 C CA . THR A 1 115 ? -6.480 -0.763 13.932 1.00 94.44 115 THR A CA 1
ATOM 870 C C . THR A 1 115 ? -5.007 -0.939 14.296 1.00 94.44 115 THR A C 1
ATOM 872 O O . THR A 1 115 ? -4.228 0.008 14.168 1.00 94.44 115 THR A O 1
ATOM 875 N N . ASP A 1 116 ? -4.606 -2.141 14.720 1.00 96.50 116 ASP A N 1
ATOM 876 C CA . ASP A 1 116 ? -3.191 -2.442 14.969 1.00 96.50 116 ASP A CA 1
ATOM 877 C C . ASP A 1 116 ? -2.422 -2.498 13.643 1.00 96.50 116 ASP A C 1
ATOM 879 O O . ASP A 1 116 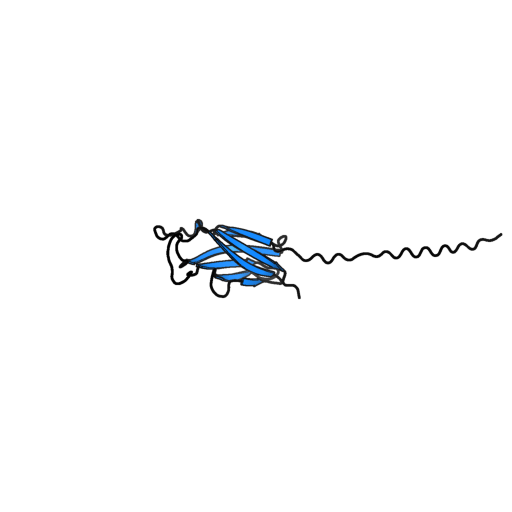? -2.898 -3.034 12.639 1.00 96.50 116 ASP A O 1
ATOM 883 N N . GLN A 1 117 ? -1.191 -1.989 13.646 1.00 96.75 117 GLN A N 1
ATOM 884 C CA . GLN A 1 117 ? -0.334 -1.962 12.468 1.00 96.75 117 GLN A CA 1
ATOM 885 C C . GLN A 1 117 ? -0.212 -3.329 11.771 1.00 96.75 117 GLN A C 1
ATOM 887 O O . GLN A 1 117 ? -0.133 -3.381 10.546 1.00 96.75 117 GLN A O 1
ATOM 892 N N . LYS A 1 118 ? -0.192 -4.433 12.523 1.00 96.50 118 LYS A N 1
ATOM 893 C CA . LYS A 1 118 ? -0.023 -5.804 12.011 1.00 96.50 118 LYS A CA 1
ATOM 894 C C . LYS A 1 118 ? -1.301 -6.397 11.418 1.00 96.50 118 LYS A C 1
ATOM 896 O O . LYS A 1 118 ? -1.228 -7.400 10.705 1.00 96.50 118 LYS A O 1
ATOM 901 N N . GLU A 1 119 ? -2.455 -5.811 11.722 1.00 97.62 119 GLU A N 1
ATOM 902 C CA . GLU A 1 119 ? -3.750 -6.253 11.201 1.00 97.62 119 GLU A CA 1
ATOM 903 C C . GLU A 1 119 ? -3.973 -5.781 9.761 1.00 97.62 119 GLU A C 1
ATOM 905 O O . GLU A 1 119 ? -4.738 -6.410 9.028 1.00 97.62 119 GLU A O 1
ATOM 910 N N . TYR A 1 120 ? -3.266 -4.730 9.328 1.00 98.56 120 TYR A N 1
ATOM 911 C CA . TYR A 1 120 ? -3.431 -4.194 7.986 1.00 98.56 120 TYR A CA 1
ATOM 912 C C . TYR A 1 120 ? -3.031 -5.179 6.888 1.00 98.56 120 TYR A C 1
ATOM 914 O O . TYR A 1 120 ? -2.005 -5.867 6.963 1.00 98.56 120 TYR A O 1
ATOM 922 N N . VAL A 1 121 ? -3.811 -5.170 5.810 1.00 98.75 121 VAL A N 1
ATOM 923 C CA . VAL A 1 121 ? -3.588 -5.954 4.599 1.00 98.75 121 VAL A CA 1
ATOM 924 C C . VAL A 1 121 ? -3.745 -5.060 3.375 1.00 98.75 121 VAL A C 1
ATOM 926 O O . VAL A 1 121 ? -4.837 -4.583 3.096 1.00 98.75 121 VAL A O 1
ATOM 929 N N . ALA A 1 122 ? -2.671 -4.850 2.619 1.00 98.69 122 ALA A N 1
ATOM 930 C CA . ALA A 1 122 ? -2.714 -4.104 1.365 1.00 98.69 122 ALA A CA 1
ATOM 931 C C . ALA A 1 122 ? -2.972 -5.052 0.188 1.00 98.69 122 ALA A C 1
ATOM 933 O O . ALA A 1 122 ? -2.318 -6.096 0.072 1.00 98.69 122 ALA A O 1
ATOM 934 N N . LYS A 1 123 ? -3.890 -4.679 -0.705 1.00 98.75 123 LYS A N 1
ATOM 935 C CA . LYS A 1 123 ? -4.096 -5.309 -2.010 1.00 98.75 123 LYS A CA 1
ATOM 936 C C . LYS A 1 123 ? -3.490 -4.400 -3.072 1.00 98.75 123 LYS A C 1
ATOM 938 O O . LYS A 1 123 ? -3.920 -3.263 -3.239 1.00 98.75 123 LYS A O 1
ATOM 943 N N . LEU A 1 124 ? -2.470 -4.894 -3.760 1.00 98.75 124 LEU A N 1
ATOM 944 C CA . LEU A 1 124 ? -1.742 -4.154 -4.782 1.00 98.75 124 LEU A CA 1
ATOM 945 C C . LEU A 1 124 ? -1.998 -4.771 -6.152 1.00 98.75 124 LEU A C 1
ATOM 947 O O . LEU A 1 124 ? -1.921 -5.992 -6.303 1.00 98.75 124 LEU A O 1
ATOM 951 N N . LYS A 1 125 ? -2.244 -3.931 -7.150 1.00 98.62 125 LYS A N 1
ATOM 952 C CA . LYS A 1 125 ? -2.365 -4.317 -8.552 1.00 98.62 125 LYS A CA 1
ATOM 953 C C . LYS A 1 125 ? -1.086 -3.947 -9.289 1.00 98.62 125 LYS A C 1
ATOM 955 O O . LYS A 1 125 ? -0.609 -2.818 -9.215 1.00 98.62 125 LYS A O 1
ATOM 960 N N . ILE A 1 126 ? -0.527 -4.908 -10.011 1.00 98.31 126 ILE A N 1
ATOM 961 C CA . ILE A 1 126 ? 0.744 -4.771 -10.715 1.00 98.31 126 ILE A CA 1
ATOM 962 C C . ILE A 1 126 ? 0.483 -4.921 -12.204 1.00 98.31 126 ILE A C 1
ATOM 964 O O . ILE A 1 126 ? 0.028 -5.970 -12.660 1.00 98.31 126 ILE A O 1
ATOM 968 N N . THR A 1 127 ? 0.785 -3.878 -12.972 1.00 97.25 127 THR A N 1
ATOM 969 C CA . THR A 1 127 ? 0.514 -3.840 -14.414 1.00 97.25 127 THR A CA 1
ATOM 970 C C . THR A 1 127 ? 1.796 -3.563 -15.180 1.00 97.25 127 THR A C 1
ATOM 972 O O . THR A 1 127 ? 2.582 -2.697 -14.797 1.00 97.25 127 THR A O 1
ATOM 975 N N . ARG A 1 128 ? 2.026 -4.302 -16.270 1.00 95.38 128 ARG A N 1
ATOM 976 C CA . ARG A 1 128 ? 3.160 -4.030 -17.158 1.00 95.38 128 ARG A CA 1
ATOM 977 C C . ARG A 1 128 ? 2.899 -2.730 -17.905 1.00 95.38 128 ARG A C 1
ATOM 979 O O . ARG A 1 128 ? 1.877 -2.613 -18.574 1.00 95.38 128 ARG A O 1
ATOM 986 N N . LEU A 1 129 ? 3.838 -1.795 -17.847 1.00 92.81 129 LEU A N 1
ATOM 987 C CA . LEU A 1 129 ? 3.813 -0.616 -18.700 1.00 92.81 129 LEU A CA 1
ATOM 988 C C . LEU A 1 129 ? 4.191 -1.059 -20.116 1.00 92.81 129 LEU A C 1
ATOM 990 O O . LEU A 1 129 ? 5.318 -1.502 -20.357 1.00 92.81 129 LEU A O 1
ATOM 994 N N . GLN A 1 130 ? 3.230 -1.022 -21.036 1.00 78.75 130 GLN A N 1
ATOM 995 C CA . GLN A 1 130 ? 3.517 -1.192 -22.457 1.00 78.75 130 GLN A CA 1
ATOM 996 C C . GLN A 1 130 ? 4.156 0.113 -22.944 1.00 78.75 130 GLN A C 1
ATOM 998 O O . GLN A 1 130 ? 3.588 1.184 -22.739 1.00 78.75 130 GLN A O 1
ATOM 1003 N N . ARG A 1 131 ? 5.367 0.023 -23.496 1.00 58.06 131 ARG A N 1
ATOM 1004 C CA . ARG A 1 131 ? 5.933 1.095 -24.320 1.00 58.06 131 ARG A CA 1
ATOM 1005 C C . ARG A 1 131 ? 5.447 0.930 -25.746 1.00 58.06 131 ARG A C 1
ATOM 1007 O O . ARG A 1 131 ? 5.309 -0.247 -26.154 1.00 58.06 131 ARG A O 1
#

Foldseek 3Di:
DDDDDDPPPPPPPPPPPDPDFDDKDKDKAFAQDWDAPPVNQKIKHFHWWPDDPAQAPPDDDPDRTKIKTWMWMDHDPDIDIDIAMPPDPPQWDDDDQKIKGFPDKDDGDHPVDDDDGRRIMTMIIIHGRDD

Sequence (131 aa):
MMKIAILALITTLLFTMTITAQAPETVTLKAGQRKSAVKGRLKIKFLSVEEDSRCPEGAQCIWAGNAKIKISVSGMYETKTFELNTNMAPQSVTMDCWAIEIEDLLPAKSADKATDQKEYVAKLKITRLQR

pLDDT: mean 89.98, std 15.0, range [44.75, 98.81]

Radius of gyration: 24.15 Å; Cα contacts (8 Å, |Δi|>4): 260; chains: 1; bounding box: 40×56×86 Å

Mean predicted aligned error: 8.13 Å

Solvent-accessible surface area (backbone atoms only — not comparable to full-atom values): 7942 Å² total; per-residue (Å²): 140,82,89,85,86,81,82,83,77,81,74,77,79,79,75,76,80,77,84,75,79,72,75,69,47,79,49,79,35,41,36,70,34,70,48,69,38,84,93,62,55,32,37,42,27,34,59,43,69,80,44,78,55,38,47,29,71,94,58,91,62,97,55,70,47,37,35,34,34,36,33,37,40,33,47,92,91,53,72,50,75,48,70,36,18,71,70,46,88,46,34,55,49,77,56,96,59,30,39,46,26,57,75,47,64,36,68,73,42,53,83,91,51,86,80,57,69,68,67,29,31,43,32,32,38,36,35,70,60,81,130

Nearest PDB structures (foldseek):
  3sao-assembly1_A  TM=2.559E-01  e=4.025E-01  Gallus gallus
  4az9-assembly2_A-3  TM=4.520E-01  e=2.136E+00  Homo sapiens
  8p0w-assembly1_G  TM=4.008E-01  e=2.379E+00  Homo sapiens
  5ow3-assembly1_C-3  TM=3.556E-01  e=5.630E+00  Arabidopsis thaliana

Secondary structure (DSSP, 8-state):
------------------------EEEEEETT-EEEEGGGTEEEEEEEEEEE-PPPTT---SS---EEEEEEEE-SS-EEEEEEESSSS-SEEEETTEEEEEEEEESPPPSS-PPPGGG-EEEEEEEE---